Protein AF-A0A914YFC7-F1 (afdb_monomer_lite)

Structure (mmCIF, N/CA/C/O backbone):
data_AF-A0A914YFC7-F1
#
_entry.id   AF-A0A914YFC7-F1
#
loop_
_atom_site.group_PDB
_atom_site.id
_atom_site.type_symbol
_atom_site.label_atom_id
_atom_site.label_alt_id
_atom_site.label_comp_id
_atom_site.label_asym_id
_atom_site.label_entity_id
_atom_site.label_seq_id
_atom_site.pdbx_PDB_ins_code
_atom_site.Cartn_x
_atom_site.Cartn_y
_atom_site.Cartn_z
_atom_site.occupancy
_atom_site.B_iso_or_equiv
_atom_site.auth_seq_id
_atom_site.auth_comp_id
_atom_site.auth_asym_id
_atom_site.auth_atom_id
_atom_site.pdbx_PDB_model_num
ATOM 1 N N . MET A 1 1 ? 18.541 11.911 17.901 1.00 55.25 1 MET A N 1
ATOM 2 C CA . MET A 1 1 ? 17.862 12.407 16.678 1.00 55.25 1 MET A CA 1
ATOM 3 C C . MET A 1 1 ? 17.144 11.301 15.886 1.00 55.25 1 MET A C 1
ATOM 5 O O . MET A 1 1 ? 16.770 11.528 14.749 1.00 55.25 1 MET A O 1
ATOM 9 N N . THR A 1 2 ? 16.862 10.133 16.474 1.00 58.97 2 THR A N 1
ATOM 10 C CA . THR A 1 2 ? 16.438 8.943 15.706 1.00 58.97 2 THR A CA 1
ATOM 11 C C . THR A 1 2 ? 14.926 8.673 15.761 1.00 58.97 2 THR A C 1
ATOM 13 O O . THR A 1 2 ? 14.334 8.294 14.759 1.00 58.97 2 THR A O 1
ATOM 16 N N . LEU A 1 3 ? 14.257 8.966 16.884 1.00 58.62 3 LEU A N 1
ATOM 17 C CA . LEU A 1 3 ? 12.819 8.690 17.070 1.00 58.62 3 LEU A CA 1
ATOM 18 C C . LEU A 1 3 ? 11.890 9.611 16.257 1.00 58.62 3 LEU A C 1
ATOM 20 O O . LEU A 1 3 ? 10.855 9.168 15.764 1.00 58.62 3 LEU A O 1
ATOM 24 N N . ARG A 1 4 ? 12.265 10.887 16.071 1.00 55.94 4 ARG A N 1
ATOM 25 C CA . ARG A 1 4 ? 11.476 11.839 15.261 1.00 55.94 4 ARG A CA 1
ATOM 26 C C . ARG A 1 4 ? 11.417 11.435 13.787 1.00 55.94 4 ARG A C 1
ATOM 28 O O . ARG A 1 4 ? 10.381 11.615 13.159 1.00 55.94 4 ARG A O 1
ATOM 35 N N . ASN A 1 5 ? 12.498 10.858 13.265 1.00 55.84 5 ASN A N 1
ATOM 36 C CA . ASN A 1 5 ? 12.588 10.467 11.860 1.00 55.84 5 ASN A CA 1
ATOM 37 C C . ASN A 1 5 ? 11.699 9.253 11.546 1.00 55.84 5 ASN A C 1
ATOM 39 O O . ASN A 1 5 ? 11.082 9.199 10.490 1.00 55.84 5 ASN A O 1
ATOM 43 N N . ILE A 1 6 ? 11.582 8.320 12.498 1.00 57.50 6 ILE A N 1
ATOM 44 C CA . ILE A 1 6 ? 10.710 7.140 12.385 1.00 57.50 6 ILE A CA 1
ATOM 45 C C . ILE A 1 6 ? 9.237 7.561 12.401 1.00 57.50 6 ILE A C 1
ATOM 47 O O . ILE A 1 6 ? 8.466 7.119 11.555 1.00 57.50 6 ILE A O 1
ATO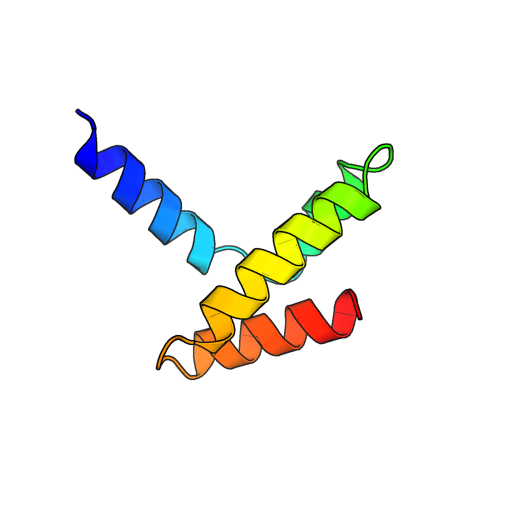M 51 N N . ARG A 1 7 ? 8.853 8.475 13.307 1.00 55.59 7 ARG A N 1
ATOM 52 C CA . ARG A 1 7 ? 7.485 9.015 13.345 1.00 55.59 7 ARG A CA 1
ATOM 53 C C . ARG A 1 7 ? 7.128 9.747 12.047 1.00 55.59 7 ARG A C 1
ATOM 55 O O . ARG A 1 7 ? 6.040 9.539 11.537 1.00 55.59 7 ARG A O 1
ATOM 62 N N . ASN A 1 8 ? 8.044 10.544 11.491 1.00 56.12 8 ASN A N 1
ATOM 63 C CA . ASN A 1 8 ? 7.824 11.241 10.219 1.00 56.12 8 ASN A CA 1
ATOM 64 C C . ASN A 1 8 ? 7.679 10.277 9.024 1.00 56.12 8 ASN A C 1
ATOM 66 O O . ASN A 1 8 ? 6.909 10.547 8.110 1.00 56.12 8 ASN A O 1
ATOM 70 N N . ASN A 1 9 ? 8.383 9.140 9.043 1.00 59.06 9 ASN A N 1
ATOM 71 C CA . ASN A 1 9 ? 8.247 8.108 8.014 1.00 59.06 9 ASN A CA 1
ATOM 72 C C . ASN A 1 9 ? 6.896 7.381 8.092 1.00 59.06 9 ASN A C 1
ATOM 74 O O . ASN A 1 9 ? 6.292 7.145 7.052 1.00 59.06 9 ASN A O 1
ATOM 78 N N . LEU A 1 10 ? 6.408 7.085 9.306 1.00 57.69 10 LEU A N 1
ATOM 79 C CA . LEU A 1 10 ? 5.061 6.535 9.506 1.00 57.69 10 LEU A CA 1
ATOM 80 C C . LEU A 1 10 ? 3.979 7.510 9.033 1.00 57.69 10 LEU A C 1
ATOM 82 O O . LEU A 1 10 ? 3.065 7.102 8.334 1.00 57.69 10 LEU A O 1
ATOM 86 N N . ASP A 1 11 ? 4.103 8.791 9.376 1.00 55.69 11 ASP A N 1
ATOM 87 C CA . ASP A 1 11 ? 3.150 9.836 8.977 1.00 55.69 11 ASP A CA 1
ATOM 88 C C . ASP A 1 11 ? 3.050 9.947 7.443 1.00 55.69 11 ASP A C 1
ATOM 90 O O . ASP A 1 11 ? 1.966 9.931 6.870 1.00 55.69 11 ASP A O 1
ATOM 94 N N . ARG A 1 12 ? 4.201 9.895 6.759 1.00 60.75 12 ARG A N 1
ATOM 95 C CA . ARG A 1 12 ? 4.284 9.815 5.292 1.00 60.75 12 ARG A CA 1
ATOM 96 C C . ARG A 1 12 ? 3.725 8.526 4.692 1.00 60.75 12 ARG A C 1
ATOM 98 O O . ARG A 1 12 ? 3.399 8.526 3.508 1.00 60.75 12 ARG A O 1
ATOM 105 N N . LEU A 1 13 ? 3.681 7.433 5.448 1.00 59.00 13 LEU A N 1
ATOM 106 C CA . LEU A 1 13 ? 3.117 6.166 4.983 1.00 59.00 13 LEU A CA 1
ATOM 107 C C . LEU A 1 13 ? 1.597 6.288 4.827 1.00 59.00 13 LEU A C 1
ATOM 109 O O . LEU A 1 13 ? 1.047 5.836 3.829 1.00 59.00 13 LEU A O 1
ATOM 113 N N . PHE A 1 14 ? 0.948 6.965 5.779 1.00 58.38 14 PHE A N 1
ATOM 114 C CA . PHE A 1 14 ? -0.503 7.169 5.800 1.00 58.38 14 PHE A CA 1
ATOM 115 C C . PHE A 1 14 ? -0.980 8.300 4.886 1.00 58.38 14 PHE A C 1
ATOM 117 O O . PHE A 1 14 ? -2.143 8.303 4.489 1.00 58.38 14 PHE A O 1
ATOM 124 N N . ASP A 1 15 ? -0.088 9.221 4.517 1.00 65.88 15 ASP A N 1
ATOM 125 C CA . ASP A 1 15 ? -0.391 10.309 3.581 1.00 65.88 15 ASP A CA 1
ATOM 126 C C . ASP A 1 15 ? -0.351 9.854 2.109 1.00 65.88 15 ASP A C 1
ATOM 128 O O . ASP A 1 15 ? -0.871 10.539 1.236 1.00 65.88 15 ASP A O 1
ATOM 132 N N . LYS A 1 16 ? 0.232 8.679 1.811 1.00 71.19 16 LYS A N 1
ATOM 133 C CA . LYS A 1 16 ? 0.290 8.140 0.443 1.00 71.19 16 LYS A CA 1
ATOM 134 C C . LYS A 1 16 ? -1.065 7.588 -0.001 1.00 71.19 16 LYS A C 1
ATOM 136 O O . LYS A 1 16 ? -1.475 6.466 0.327 1.00 71.19 16 LYS A O 1
ATOM 141 N N . ASN A 1 17 ? -1.722 8.371 -0.836 1.00 82.94 17 ASN A N 1
ATOM 142 C CA . ASN A 1 17 ? -2.970 8.044 -1.512 1.00 82.94 17 ASN A CA 1
ATOM 143 C C . ASN A 1 17 ? -2.687 7.341 -2.855 1.00 82.94 17 ASN A C 1
ATOM 145 O O . ASN A 1 17 ? -1.537 7.193 -3.285 1.00 82.94 17 ASN A O 1
ATOM 149 N N . LEU A 1 18 ? -3.744 6.913 -3.550 1.00 86.50 18 LEU A N 1
ATOM 150 C CA . LEU A 1 18 ? -3.650 6.251 -4.857 1.00 86.50 18 LEU A CA 1
ATOM 151 C C . LEU A 1 18 ? -2.776 7.019 -5.867 1.00 86.50 18 LEU A C 1
AT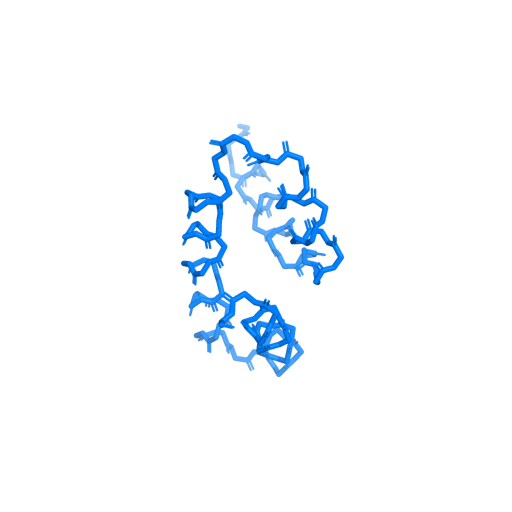OM 153 O O . LEU A 1 18 ? -1.994 6.421 -6.606 1.00 86.50 18 LEU A O 1
ATOM 157 N N . THR A 1 19 ? -2.855 8.352 -5.878 1.00 88.50 19 THR A N 1
ATOM 158 C CA . THR A 1 19 ? -2.082 9.191 -6.808 1.00 88.50 19 THR A CA 1
ATOM 159 C C . THR A 1 19 ? -0.571 9.005 -6.640 1.00 88.50 19 THR A C 1
ATOM 161 O O . THR A 1 19 ? 0.155 8.935 -7.637 1.00 88.50 19 THR A O 1
ATOM 164 N N . ASP A 1 20 ? -0.080 8.894 -5.406 1.00 88.88 20 ASP A N 1
ATOM 165 C CA . ASP A 1 20 ? 1.339 8.678 -5.119 1.00 88.88 20 ASP A CA 1
ATOM 166 C C . ASP A 1 20 ? 1.793 7.278 -5.506 1.00 88.88 20 ASP A C 1
ATOM 168 O O . ASP A 1 20 ? 2.890 7.127 -6.043 1.00 88.88 20 ASP A O 1
ATOM 172 N N . LEU A 1 21 ? 0.933 6.273 -5.327 1.00 89.31 21 LEU A N 1
ATOM 173 C CA . LEU A 1 21 ? 1.189 4.918 -5.810 1.00 89.31 21 LEU A CA 1
ATOM 174 C C . LEU A 1 21 ? 1.333 4.899 -7.340 1.00 89.31 21 LEU A C 1
ATOM 176 O O . LEU A 1 21 ? 2.325 4.386 -7.859 1.00 89.31 21 LEU A O 1
ATOM 180 N N . ILE A 1 22 ? 0.415 5.543 -8.068 1.00 90.56 22 ILE A N 1
ATOM 181 C CA . ILE A 1 22 ? 0.465 5.635 -9.537 1.00 90.56 22 ILE A CA 1
ATOM 182 C C . ILE A 1 22 ? 1.729 6.378 -9.993 1.00 90.56 22 ILE A C 1
ATOM 184 O O . ILE A 1 22 ? 2.421 5.943 -10.917 1.00 90.56 22 ILE A O 1
ATOM 188 N N . ARG A 1 23 ? 2.065 7.502 -9.347 1.00 91.44 23 ARG A N 1
ATOM 189 C CA . ARG A 1 23 ? 3.307 8.245 -9.625 1.00 91.44 23 ARG A CA 1
ATOM 190 C C . ARG A 1 23 ? 4.547 7.404 -9.329 1.00 91.44 23 ARG A C 1
ATOM 192 O O . ARG A 1 23 ? 5.512 7.465 -10.087 1.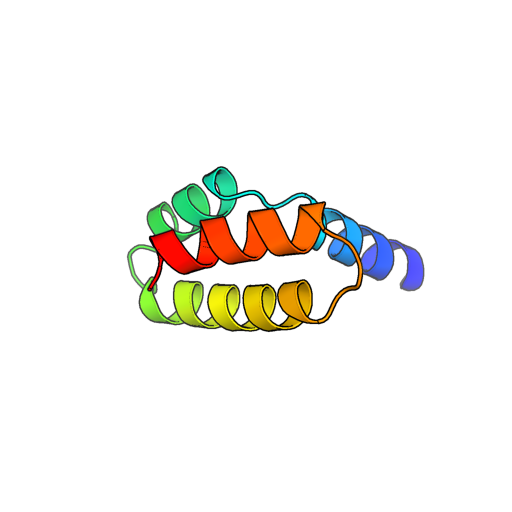00 91.44 23 ARG A O 1
ATOM 199 N N . GLY A 1 24 ? 4.521 6.634 -8.248 1.00 90.44 24 GLY A N 1
ATOM 200 C CA . GLY A 1 24 ? 5.577 5.718 -7.846 1.00 90.44 24 GLY A CA 1
ATOM 201 C C . GLY A 1 24 ? 5.842 4.652 -8.899 1.00 90.44 24 GLY A C 1
ATOM 202 O O . GLY A 1 24 ? 6.975 4.532 -9.358 1.00 90.44 24 GLY A O 1
ATOM 203 N N . ILE A 1 25 ? 4.795 3.967 -9.363 1.00 90.75 25 ILE A N 1
ATOM 204 C CA . ILE A 1 25 ? 4.880 2.968 -10.439 1.00 90.75 25 ILE A CA 1
ATOM 205 C C . ILE A 1 25 ? 5.469 3.608 -11.704 1.00 90.75 25 ILE A C 1
ATOM 207 O O . ILE A 1 25 ? 6.484 3.148 -12.222 1.00 90.75 25 ILE A O 1
ATOM 211 N N . ARG A 1 26 ? 4.937 4.764 -12.127 1.00 90.62 26 ARG A N 1
ATOM 212 C CA . ARG A 1 26 ? 5.418 5.484 -13.321 1.00 90.62 26 ARG A CA 1
ATOM 213 C C . ARG A 1 26 ? 6.881 5.926 -13.249 1.00 90.62 26 ARG A C 1
ATOM 215 O O . ARG A 1 26 ? 7.504 6.059 -14.300 1.00 90.62 26 ARG A O 1
ATOM 222 N N . ASN A 1 27 ? 7.405 6.200 -12.055 1.00 92.56 27 ASN A N 1
ATOM 223 C CA . ASN A 1 27 ? 8.814 6.549 -11.847 1.00 92.56 27 ASN A CA 1
ATOM 224 C C . ASN A 1 27 ? 9.724 5.316 -11.744 1.00 92.56 27 ASN A C 1
ATOM 226 O O . ASN A 1 27 ? 10.926 5.440 -11.950 1.00 92.56 27 ASN A O 1
ATOM 230 N N . ASN A 1 28 ? 9.174 4.132 -11.461 1.00 90.06 28 ASN A N 1
ATOM 231 C CA . ASN A 1 28 ? 9.923 2.888 -11.281 1.00 90.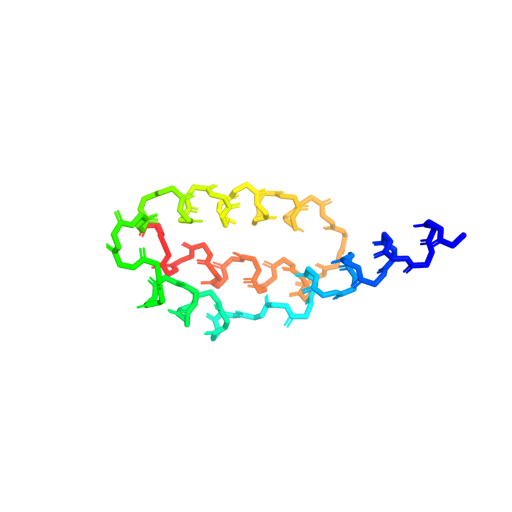06 28 ASN A CA 1
ATOM 232 C C . ASN A 1 28 ? 9.759 1.929 -12.472 1.00 90.06 28 ASN A C 1
ATOM 234 O O . ASN A 1 28 ? 9.698 0.723 -12.266 1.00 90.06 28 ASN A O 1
ATOM 238 N N . LYS A 1 29 ? 9.734 2.438 -13.714 1.00 87.38 29 LYS A N 1
ATOM 239 C CA . LYS A 1 29 ? 9.465 1.647 -14.940 1.00 87.38 29 LYS A CA 1
ATOM 240 C C . LYS A 1 29 ? 10.340 0.403 -15.113 1.00 87.38 29 LYS A C 1
ATOM 242 O O . LYS A 1 29 ? 9.895 -0.601 -15.644 1.00 87.38 29 LYS A O 1
ATOM 247 N N . GLU A 1 30 ? 11.595 0.461 -14.677 1.00 90.06 30 GLU A N 1
ATOM 248 C CA . GLU A 1 30 ? 12.527 -0.668 -14.812 1.00 90.06 30 GLU A CA 1
ATOM 249 C C . GLU A 1 30 ? 12.340 -1.733 -13.720 1.00 90.06 30 GLU A C 1
ATOM 251 O O . GLU A 1 30 ? 12.849 -2.842 -13.839 1.00 90.06 30 GLU A O 1
ATOM 256 N N . ASN A 1 31 ? 11.621 -1.408 -12.640 1.00 90.12 31 ASN A N 1
ATOM 257 C CA . ASN A 1 31 ? 11.456 -2.256 -11.459 1.00 90.12 31 ASN A CA 1
ATOM 258 C C . ASN A 1 31 ? 10.008 -2.251 -10.937 1.00 90.12 31 ASN A C 1
ATOM 260 O O . ASN A 1 31 ? 9.785 -2.388 -9.729 1.00 90.12 31 ASN A O 1
ATOM 264 N N . GLU A 1 32 ? 9.023 -2.102 -11.828 1.00 89.56 32 GLU A N 1
ATOM 265 C CA . GLU A 1 32 ? 7.610 -1.945 -11.452 1.00 89.56 32 GLU A CA 1
ATOM 266 C C . GLU A 1 32 ? 7.139 -3.102 -10.574 1.00 89.56 32 GLU A C 1
ATOM 268 O O . GLU A 1 32 ? 6.579 -2.863 -9.510 1.00 89.56 32 GLU A O 1
ATOM 273 N N . SER A 1 33 ? 7.466 -4.349 -10.928 1.00 90.19 33 SER A N 1
ATOM 274 C CA . SER A 1 33 ? 7.073 -5.528 -10.145 1.00 90.19 33 SER A CA 1
ATOM 275 C C . SER A 1 33 ? 7.597 -5.495 -8.707 1.00 90.19 33 SER A C 1
ATOM 277 O O . SER A 1 33 ? 6.882 -5.860 -7.776 1.00 90.19 33 SER A O 1
ATOM 279 N N . ARG A 1 34 ? 8.838 -5.030 -8.498 1.00 92.06 34 ARG A N 1
ATOM 280 C CA . ARG A 1 34 ? 9.423 -4.911 -7.154 1.00 92.06 34 ARG A CA 1
ATOM 281 C C . ARG A 1 34 ? 8.766 -3.779 -6.367 1.00 92.06 34 ARG A C 1
ATOM 283 O O . ARG A 1 34 ? 8.541 -3.927 -5.169 1.00 92.06 34 ARG A O 1
ATOM 290 N N . TYR A 1 35 ? 8.461 -2.669 -7.035 1.00 90.62 35 TYR A N 1
ATOM 291 C CA . TYR A 1 35 ? 7.776 -1.534 -6.425 1.00 90.62 35 TYR A CA 1
ATOM 292 C C . TYR A 1 35 ? 6.339 -1.894 -6.024 1.00 90.62 35 TYR A C 1
ATOM 294 O O . TYR A 1 35 ? 5.944 -1.667 -4.885 1.00 90.62 35 TYR A O 1
ATOM 302 N N . ILE A 1 36 ? 5.591 -2.542 -6.921 1.00 90.94 36 ILE A N 1
ATOM 303 C CA . ILE A 1 36 ? 4.229 -3.026 -6.670 1.00 90.94 36 ILE A CA 1
ATOM 304 C C . ILE A 1 36 ? 4.225 -4.034 -5.518 1.00 90.94 36 ILE A C 1
ATOM 306 O O . ILE A 1 36 ? 3.396 -3.914 -4.623 1.00 90.94 36 ILE A O 1
ATOM 310 N N . ALA A 1 37 ? 5.178 -4.973 -5.472 1.00 92.25 37 ALA A N 1
ATOM 311 C CA . ALA A 1 37 ? 5.289 -5.918 -4.359 1.00 92.25 37 ALA A CA 1
ATOM 312 C C . ALA A 1 37 ? 5.487 -5.211 -3.005 1.00 92.25 37 ALA A C 1
ATOM 314 O O . ALA A 1 37 ? 4.852 -5.586 -2.021 1.00 92.25 37 ALA A O 1
ATOM 315 N N . ALA A 1 38 ? 6.315 -4.161 -2.957 1.00 90.62 38 ALA A N 1
ATOM 316 C CA . ALA A 1 38 ? 6.482 -3.349 -1.753 1.00 90.62 38 ALA A CA 1
ATOM 317 C C . ALA A 1 38 ? 5.187 -2.607 -1.375 1.00 90.62 38 ALA A C 1
ATOM 319 O O . ALA A 1 38 ? 4.793 -2.631 -0.211 1.00 90.62 38 ALA A O 1
ATOM 320 N N . CYS A 1 39 ? 4.481 -2.024 -2.351 1.00 90.38 39 CYS A N 1
ATOM 321 C CA . CYS A 1 39 ? 3.188 -1.382 -2.111 1.00 90.38 39 CYS A CA 1
ATOM 322 C C . CYS A 1 39 ? 2.126 -2.370 -1.608 1.00 90.38 39 CYS A C 1
ATOM 324 O O . CYS A 1 39 ? 1.341 -2.017 -0.735 1.00 90.38 39 CYS A O 1
ATOM 326 N N . ILE A 1 40 ? 2.105 -3.605 -2.114 1.00 91.62 40 ILE A N 1
ATOM 327 C CA . ILE A 1 40 ? 1.183 -4.649 -1.646 1.00 91.62 40 ILE A CA 1
ATOM 328 C C . ILE A 1 40 ? 1.463 -5.014 -0.182 1.00 91.62 40 ILE A C 1
ATOM 330 O O . ILE A 1 40 ? 0.521 -5.193 0.588 1.00 91.62 40 ILE A O 1
ATOM 334 N N . GLU A 1 41 ? 2.730 -5.096 0.231 1.00 92.12 41 GLU A N 1
ATOM 335 C CA . GLU A 1 41 ? 3.076 -5.303 1.644 1.00 92.12 41 GLU A CA 1
ATOM 336 C C . GLU A 1 41 ? 2.620 -4.125 2.522 1.00 92.12 41 GLU A C 1
ATOM 338 O O . GLU A 1 41 ? 2.046 -4.351 3.587 1.00 92.12 41 GLU A O 1
ATOM 343 N N . GLU A 1 42 ? 2.781 -2.879 2.061 1.00 88.38 42 GLU A N 1
ATOM 344 C CA . GLU A 1 42 ? 2.253 -1.699 2.766 1.00 88.38 42 GLU A CA 1
ATOM 345 C C . GLU A 1 42 ? 0.716 -1.747 2.889 1.00 88.38 42 GLU A C 1
ATOM 347 O O . GLU A 1 42 ? 0.183 -1.568 3.983 1.00 88.38 42 GLU A O 1
ATOM 352 N N . ILE A 1 43 ? -0.001 -2.080 1.809 1.00 91.12 43 ILE A N 1
ATOM 353 C CA . ILE A 1 43 ? -1.471 -2.214 1.797 1.00 91.12 43 ILE A CA 1
ATOM 354 C C . ILE A 1 43 ? -1.939 -3.264 2.815 1.00 91.12 43 ILE A C 1
ATOM 356 O O . ILE A 1 43 ? -2.919 -3.047 3.529 1.00 91.12 43 ILE A O 1
ATOM 360 N N . LYS A 1 44 ? -1.239 -4.401 2.934 1.00 91.50 44 LYS A N 1
ATOM 361 C CA . LYS A 1 44 ? -1.574 -5.428 3.937 1.00 91.50 44 LYS A CA 1
ATOM 362 C C . LYS A 1 44 ? -1.480 -4.887 5.363 1.00 91.50 44 LYS A C 1
ATOM 364 O O . LYS A 1 44 ? -2.335 -5.218 6.182 1.00 91.50 44 LYS A O 1
ATOM 369 N N . LEU A 1 45 ? -0.471 -4.067 5.658 1.00 90.50 45 LEU A N 1
ATOM 370 C CA . LEU A 1 45 ? -0.314 -3.436 6.971 1.00 90.50 45 LEU A CA 1
ATOM 371 C C . LEU A 1 45 ? -1.426 -2.4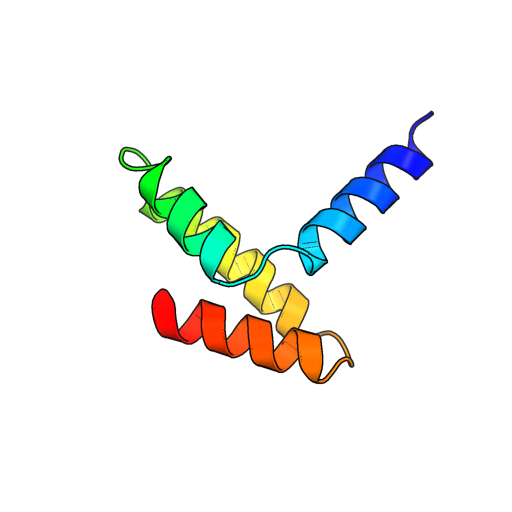14 7.233 1.00 90.50 45 LEU A C 1
ATOM 373 O O . LEU A 1 45 ? -1.994 -2.388 8.322 1.00 90.50 45 LEU A O 1
ATOM 377 N N . GLU A 1 46 ? -1.783 -1.614 6.229 1.00 87.94 46 GLU A N 1
ATOM 378 C CA . GLU A 1 46 ? -2.877 -0.642 6.323 1.00 87.94 46 GLU A CA 1
ATOM 379 C C . GLU A 1 46 ? -4.227 -1.309 6.616 1.00 87.94 46 GLU A C 1
ATOM 381 O O . GLU A 1 46 ? -4.985 -0.830 7.462 1.00 87.94 46 GLU A O 1
ATOM 386 N N . LEU A 1 47 ? -4.506 -2.457 5.988 1.00 89.50 47 LEU A N 1
ATOM 387 C CA . LEU A 1 47 ? -5.732 -3.229 6.217 1.00 89.50 47 LEU A CA 1
ATOM 388 C C . LEU A 1 47 ? -5.860 -3.763 7.656 1.00 89.50 47 LEU A C 1
ATOM 390 O O . LEU A 1 47 ? -6.981 -3.994 8.119 1.00 89.50 47 LEU A O 1
ATOM 394 N N . GLN A 1 48 ? -4.744 -3.940 8.373 1.00 90.12 48 GLN A N 1
ATOM 395 C CA . GLN A 1 48 ? -4.741 -4.377 9.776 1.00 90.12 48 GLN A CA 1
ATOM 396 C C . GLN A 1 48 ? -5.063 -3.251 10.770 1.00 90.12 48 GLN A C 1
ATOM 398 O O . GLN A 1 48 ? -5.338 -3.530 11.938 1.00 90.12 48 GLN A O 1
ATOM 403 N N . LEU A 1 49 ? -5.055 -1.986 10.341 1.00 86.69 49 LEU A N 1
ATOM 404 C CA . LEU A 1 49 ? -5.371 -0.852 11.208 1.00 86.69 49 LEU A CA 1
ATOM 405 C C . LEU A 1 49 ? -6.878 -0.715 11.439 1.00 86.69 49 LEU A C 1
ATOM 407 O O . LEU A 1 49 ? -7.694 -1.165 10.646 1.00 86.69 49 LEU A O 1
ATOM 411 N N . ASN A 1 50 ? -7.272 -0.056 12.530 1.00 86.69 50 ASN A N 1
ATOM 412 C CA . ASN A 1 50 ? -8.686 0.088 12.904 1.00 86.69 50 ASN A CA 1
ATOM 413 C C . ASN A 1 50 ? -9.395 1.290 12.251 1.00 86.69 50 ASN A C 1
ATOM 415 O O . ASN A 1 50 ? -10.590 1.471 12.466 1.00 86.69 50 ASN A O 1
ATOM 419 N N . SER A 1 51 ? -8.690 2.109 11.464 1.00 87.62 51 SER A N 1
ATOM 420 C CA . SER A 1 51 ? -9.282 3.280 10.806 1.00 87.62 51 SER A CA 1
ATOM 421 C C . SER A 1 51 ? -9.983 2.901 9.501 1.00 87.62 51 SER A C 1
ATOM 423 O O . SER A 1 51 ? -9.371 2.332 8.597 1.00 87.62 51 SER A O 1
ATOM 425 N N . THR A 1 52 ? -11.264 3.255 9.385 1.00 89.75 52 THR A N 1
ATOM 426 C CA . THR A 1 52 ? -12.077 3.028 8.181 1.00 89.75 52 THR A CA 1
ATOM 427 C C . THR A 1 52 ? -11.531 3.774 6.964 1.00 89.75 52 THR A C 1
ATOM 429 O O . THR A 1 52 ? -11.529 3.222 5.868 1.00 89.75 52 THR A O 1
ATOM 432 N N . GLU A 1 53 ? -11.025 4.996 7.151 1.00 88.75 53 GLU A N 1
ATOM 433 C CA . GLU A 1 53 ? -10.452 5.812 6.070 1.00 88.75 53 GLU A CA 1
ATOM 434 C C . GLU A 1 53 ? -9.197 5.154 5.486 1.00 88.75 53 GLU A C 1
ATOM 436 O O . GLU A 1 53 ? -9.053 5.034 4.270 1.00 88.75 53 GLU A O 1
ATOM 441 N N . VAL A 1 54 ? -8.329 4.636 6.361 1.00 88.56 54 VAL A N 1
ATOM 442 C CA . VAL A 1 54 ? -7.112 3.923 5.954 1.00 88.56 54 VAL A CA 1
ATOM 443 C C . VAL A 1 54 ? -7.463 2.638 5.206 1.00 88.56 54 VAL A C 1
ATOM 445 O O . VAL A 1 54 ? -6.874 2.360 4.164 1.00 88.56 54 VAL A O 1
ATOM 448 N N . LYS A 1 55 ? -8.470 1.887 5.673 1.00 90.44 55 LYS A N 1
ATOM 449 C CA . LYS A 1 55 ? -8.948 0.687 4.969 1.00 90.44 55 LYS A CA 1
ATOM 450 C C . LYS A 1 55 ? -9.528 1.008 3.596 1.00 90.44 55 LYS A C 1
ATOM 452 O O . LYS A 1 55 ? -9.247 0.280 2.651 1.00 90.44 55 LYS A O 1
ATOM 457 N N . ALA A 1 56 ? -10.315 2.077 3.473 1.00 91.56 56 ALA A N 1
ATOM 458 C CA . ALA A 1 56 ? -10.885 2.489 2.193 1.00 91.56 56 ALA A CA 1
ATOM 459 C C . ALA A 1 56 ? -9.783 2.829 1.176 1.00 91.56 56 ALA A C 1
ATOM 461 O O . ALA A 1 56 ? -9.792 2.298 0.067 1.00 91.56 56 ALA A O 1
ATOM 462 N N . ASN A 1 57 ? -8.783 3.619 1.585 1.00 90.44 57 ASN A N 1
ATOM 463 C CA . ASN A 1 57 ? -7.628 3.946 0.745 1.00 90.44 57 ASN A CA 1
ATOM 464 C C . ASN A 1 57 ? -6.798 2.698 0.386 1.00 90.44 57 ASN A C 1
ATOM 466 O O . ASN A 1 57 ? -6.370 2.542 -0.754 1.00 90.44 57 ASN A O 1
ATOM 470 N N . ALA A 1 58 ? -6.595 1.777 1.332 1.00 91.00 58 ALA A N 1
ATOM 471 C CA . ALA A 1 58 ? -5.885 0.522 1.086 1.00 91.00 58 ALA A CA 1
ATOM 472 C C . ALA A 1 58 ? -6.602 -0.354 0.043 1.00 91.00 58 ALA A C 1
ATOM 474 O O . ALA A 1 58 ? -5.953 -0.912 -0.841 1.00 91.00 58 ALA A O 1
ATOM 475 N N . VAL A 1 59 ? -7.936 -0.440 0.103 1.00 92.19 59 VAL A N 1
ATOM 476 C CA . VAL A 1 59 ? -8.749 -1.166 -0.887 1.00 92.19 59 VAL A CA 1
ATOM 477 C C . VAL A 1 59 ? -8.704 -0.485 -2.255 1.00 92.19 59 VAL A C 1
ATOM 479 O O . VAL A 1 59 ? -8.555 -1.176 -3.259 1.00 92.19 59 VAL A O 1
ATOM 482 N N . GLU A 1 60 ? -8.777 0.847 -2.311 1.00 92.94 60 GLU A N 1
ATOM 483 C CA . GLU A 1 60 ? -8.648 1.610 -3.561 1.00 92.94 60 GLU A CA 1
ATOM 484 C C . GLU A 1 60 ? -7.280 1.375 -4.225 1.00 92.94 60 GLU A C 1
ATOM 486 O O . GLU A 1 60 ? -7.203 1.068 -5.416 1.00 92.94 60 GLU A O 1
ATOM 491 N N . LYS A 1 61 ? -6.197 1.434 -3.437 1.00 92.50 61 LYS A N 1
ATOM 492 C CA . LYS A 1 61 ? -4.839 1.114 -3.895 1.00 92.50 61 LYS A CA 1
ATOM 493 C C . LYS A 1 61 ? -4.721 -0.329 -4.376 1.00 92.50 61 LYS A C 1
ATOM 495 O O . LYS A 1 61 ? -4.112 -0.561 -5.417 1.00 92.50 61 LYS A O 1
ATOM 500 N N . LEU A 1 62 ? -5.304 -1.284 -3.645 1.00 92.44 62 LEU A N 1
ATOM 501 C CA . LEU A 1 62 ? -5.285 -2.699 -4.011 1.00 92.44 62 LEU A CA 1
ATOM 502 C C . LEU A 1 62 ? -5.996 -2.936 -5.342 1.00 92.44 62 LEU A C 1
ATOM 504 O O . LEU A 1 62 ? -5.415 -3.573 -6.206 1.00 92.44 62 LEU A O 1
ATOM 508 N N . ALA A 1 63 ? -7.196 -2.378 -5.520 1.00 92.88 63 ALA A N 1
ATOM 509 C CA . ALA A 1 63 ? -7.996 -2.528 -6.734 1.00 92.88 63 ALA A CA 1
A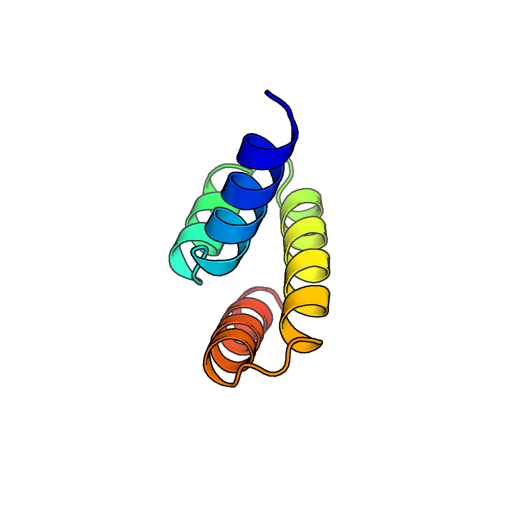TOM 510 C C . ALA A 1 63 ? -7.289 -2.013 -7.999 1.00 92.88 63 ALA A C 1
ATOM 512 O O . ALA A 1 63 ? -7.586 -2.469 -9.099 1.00 92.88 63 ALA A O 1
ATOM 513 N N . TYR A 1 64 ? -6.363 -1.061 -7.856 1.00 92.44 64 TYR A N 1
ATOM 514 C CA . TYR A 1 64 ? -5.562 -0.563 -8.973 1.00 92.44 64 TYR A CA 1
ATOM 515 C C . TYR A 1 64 ? -4.418 -1.511 -9.369 1.00 92.44 64 TYR A C 1
ATOM 517 O O . TYR A 1 64 ? -4.067 -1.582 -10.544 1.00 92.44 64 TYR A O 1
ATOM 525 N N . VAL A 1 65 ? -3.798 -2.192 -8.398 1.00 88.19 65 VAL A N 1
ATOM 526 C CA . VAL A 1 65 ? -2.609 -3.042 -8.625 1.00 88.19 65 VAL A CA 1
ATOM 527 C C . VAL A 1 65 ? -2.915 -4.538 -8.709 1.00 88.19 65 VAL A C 1
ATOM 529 O O . VAL A 1 65 ? -2.010 -5.308 -9.034 1.00 88.19 65 VAL A O 1
ATOM 532 N N . SER A 1 66 ? -4.136 -4.947 -8.356 1.00 78.25 66 SER A N 1
ATOM 533 C CA . SER A 1 66 ? -4.626 -6.331 -8.388 1.00 78.25 66 SER A CA 1
ATOM 534 C C . SER A 1 66 ? -4.952 -6.822 -9.788 1.00 78.25 66 SER A C 1
ATOM 536 O O . SER A 1 66 ? -5.553 -6.029 -10.545 1.00 78.25 66 SER A O 1
#

Sequence (66 aa):
MTLRNIRNNLDRLFDKNLTDLIRGIRNNKENESRYIAACIEEIKLELQLNSTEVKANAVEKLAYVS

Radius of gyration: 12.54 Å; chains: 1; bounding box: 30×19×32 Å

pLDDT: mean 82.34, std 13.63, range [55.25, 92.94]

InterPro domains:
  IPR011989 Armadillo-like helical [G3DSA:1.25.10.10] (3-66)
  IPR017105 Adaptor protein complex AP-3, delta subunit [PTHR22781] (7-65)

Secondary structure (DSSP, 8-state):
--HHHHHHHHHHHHH--HHHHHHHHHH-TTSHHHHHHHHHHHHHHHHTSS-HHHHHHHHHHHHHH-

Foldseek 3Di:
DPVVVVVVVVVVLQVDALVNLVVQLVVPVVCNVVSLVVLLVSLVVQCPDPDPVSVVRSVVNVVVSD

Organism: NCBI:txid310955